Protein AF-A0A2Z6RAI1-F1 (afdb_monomer)

Solvent-accessible surface area (backbone atoms only — not comparable to full-atom values): 10626 Å² total; per-residue (Å²): 99,96,66,82,92,44,69,67,24,33,65,21,56,71,50,69,49,53,20,76,87,62,51,43,57,43,64,32,29,17,96,58,69,62,53,70,68,57,43,55,52,49,50,58,50,55,77,70,55,88,45,52,63,55,59,44,55,73,77,47,44,66,62,66,64,68,71,76,79,79,89,80,91,74,82,88,76,89,86,88,84,88,84,91,83,93,76,94,75,95,68,94,70,80,75,75,79,77,70,84,65,55,69,67,45,56,46,34,73,54,43,40,39,65,46,87,45,43,79,87,52,78,51,75,71,74,44,47,54,67,62,80,46,84,64,36,16,55,84,66,43,48,67,64,68,60,51,77,49,90,90,42,74,29,27,25,63,70,60,43,56,59,60,60,71,78,110

Secondary structure (DSSP, 8-state):
--S---HHHHHHH--EEE-TTT--EEEEE-SSPPPHHHHHHHHHHHHHS---TT--HHHHHHHHHGGG-S--------------------------------HHHHHHHH-EE-TT--TTSPP-HHHHTTTSS----TTT---SSEE--TTS--EEHHHHHHHHTT-

Organism: NCBI:txid94130

Structure (mmCIF, N/CA/C/O backbone):
data_AF-A0A2Z6RAI1-F1
#
_entry.id   AF-A0A2Z6RAI1-F1
#
loop_
_atom_site.group_PDB
_atom_site.id
_atom_site.type_symbol
_atom_site.label_atom_id
_atom_site.label_alt_id
_atom_site.label_comp_id
_atom_site.label_asym_id
_atom_site.label_entity_id
_atom_site.label_seq_id
_atom_site.pdbx_PDB_ins_code
_atom_site.Cartn_x
_atom_site.Cartn_y
_atom_site.Cartn_z
_atom_site.occupancy
_atom_site.B_iso_or_equiv
_atom_site.auth_seq_id
_atom_site.auth_comp_id
_atom_site.auth_asym_id
_atom_site.auth_atom_id
_atom_site.pdbx_PDB_model_num
ATOM 1 N N . MET A 1 1 ? -11.116 5.009 -2.813 1.00 78.94 1 MET A N 1
ATOM 2 C CA . MET A 1 1 ? -10.676 6.168 -2.033 1.00 78.94 1 MET A CA 1
ATOM 3 C C . MET A 1 1 ? -11.616 7.307 -2.283 1.00 78.94 1 MET A C 1
ATOM 5 O O . MET A 1 1 ? -12.081 7.441 -3.414 1.00 78.94 1 MET A O 1
ATOM 9 N N . ASP A 1 2 ? -11.824 8.101 -1.247 1.00 84.38 2 ASP A N 1
ATOM 10 C CA . ASP A 1 2 ? -12.742 9.238 -1.261 1.00 84.38 2 ASP A CA 1
ATOM 11 C C . ASP A 1 2 ? -11.978 10.568 -1.466 1.00 84.38 2 ASP A C 1
ATOM 13 O O . ASP A 1 2 ? -12.572 11.639 -1.524 1.00 84.38 2 ASP A O 1
ATOM 17 N N . PHE A 1 3 ? -10.652 10.492 -1.637 1.00 85.69 3 PHE A N 1
ATOM 18 C CA . PHE A 1 3 ? -9.743 11.612 -1.874 1.00 85.69 3 PHE A CA 1
ATOM 19 C C . PHE A 1 3 ? -8.650 11.259 -2.896 1.00 85.69 3 PHE A C 1
ATOM 21 O O . PHE A 1 3 ? -8.378 10.084 -3.174 1.00 85.69 3 PHE A O 1
ATOM 28 N N . SER A 1 4 ? -8.010 12.288 -3.459 1.00 85.69 4 SER A N 1
ATOM 29 C CA . SER A 1 4 ? -6.878 12.131 -4.378 1.00 85.69 4 SER A CA 1
ATOM 30 C C . SER A 1 4 ? -5.613 11.721 -3.620 1.00 85.69 4 SER A C 1
ATOM 32 O O . SER A 1 4 ? -5.293 12.341 -2.604 1.00 85.69 4 SER A O 1
ATOM 34 N N . PRO A 1 5 ? -4.861 10.718 -4.099 1.00 84.88 5 PRO A N 1
ATOM 35 C CA . PRO A 1 5 ? -3.648 10.286 -3.424 1.00 84.88 5 PRO A CA 1
ATOM 36 C C . PRO A 1 5 ? -2.569 11.373 -3.568 1.00 84.88 5 PRO A C 1
ATOM 38 O O . PRO A 1 5 ? -2.336 11.892 -4.661 1.00 84.88 5 PRO A O 1
ATOM 41 N N . THR A 1 6 ? -1.941 11.750 -2.452 1.00 85.62 6 THR A N 1
ATOM 42 C CA . THR A 1 6 ? -0.865 12.754 -2.405 1.00 85.62 6 THR A CA 1
ATOM 43 C C . THR A 1 6 ? 0.291 12.255 -1.552 1.00 85.62 6 THR A C 1
ATOM 45 O O . THR A 1 6 ? 0.105 11.415 -0.667 1.00 85.62 6 THR A O 1
ATOM 48 N N . ALA A 1 7 ? 1.503 12.770 -1.798 1.00 82.25 7 ALA A N 1
ATOM 49 C CA . ALA A 1 7 ? 2.707 12.355 -1.068 1.00 82.25 7 ALA A CA 1
ATOM 50 C C . ALA A 1 7 ? 2.559 12.554 0.446 1.00 82.25 7 ALA A C 1
ATOM 52 O O . ALA A 1 7 ? 2.987 11.713 1.235 1.00 82.25 7 ALA A O 1
ATOM 53 N N . GLN A 1 8 ? 1.887 13.634 0.851 1.00 86.88 8 GLN A N 1
ATOM 54 C CA . GLN A 1 8 ? 1.592 13.901 2.253 1.00 86.88 8 GLN A CA 1
ATOM 55 C C . GLN A 1 8 ? 0.649 12.851 2.855 1.00 86.88 8 GLN A C 1
ATOM 57 O O . GLN A 1 8 ? 0.877 12.407 3.975 1.00 86.88 8 GLN A O 1
ATOM 62 N N . TYR A 1 9 ? -0.368 12.405 2.117 1.00 90.44 9 TYR A N 1
ATOM 63 C CA . TYR A 1 9 ? -1.288 11.379 2.613 1.00 90.44 9 TYR A CA 1
ATOM 64 C C . TYR A 1 9 ? -0.628 10.003 2.743 1.00 90.44 9 TYR A C 1
ATOM 66 O O . TYR A 1 9 ? -0.969 9.263 3.661 1.00 90.44 9 TYR A O 1
ATOM 74 N N . GLY A 1 10 ? 0.361 9.684 1.901 1.00 87.38 10 GLY A N 1
ATOM 75 C CA . GLY A 1 10 ? 1.210 8.502 2.092 1.00 87.38 10 GLY A CA 1
ATOM 76 C C . GLY A 1 10 ? 2.106 8.616 3.336 1.00 87.38 10 GLY A C 1
ATOM 77 O O . GLY A 1 10 ? 2.184 7.685 4.136 1.00 87.38 10 GLY A O 1
ATOM 78 N N . LYS A 1 11 ? 2.721 9.793 3.572 1.00 87.19 11 LYS A N 1
ATOM 79 C CA . LYS A 1 11 ? 3.529 10.086 4.786 1.00 87.19 11 LYS A CA 1
ATOM 80 C C . LYS A 1 11 ? 2.754 9.961 6.090 1.00 87.19 11 LYS A C 1
ATOM 82 O O . LYS A 1 11 ? 3.362 9.779 7.146 1.00 87.19 11 LYS A O 1
ATOM 87 N N . ASN A 1 12 ? 1.444 10.148 6.035 1.00 91.50 12 ASN A N 1
ATOM 88 C CA . ASN A 1 12 ? 0.595 10.081 7.209 1.00 91.50 12 ASN A CA 1
ATOM 89 C C . ASN A 1 12 ? 0.434 8.645 7.728 1.00 91.50 12 ASN A C 1
ATOM 91 O O . ASN A 1 12 ? 0.271 8.487 8.932 1.00 91.50 12 ASN A O 1
ATOM 95 N N . VAL A 1 13 ? 0.526 7.636 6.850 1.00 90.00 13 VAL A N 1
ATOM 96 C CA . VAL A 1 13 ? 0.373 6.209 7.197 1.00 90.00 13 VAL A CA 1
ATOM 97 C C . VAL A 1 13 ? 1.706 5.465 7.229 1.00 90.00 13 VAL A C 1
ATOM 99 O O . VAL A 1 13 ? 1.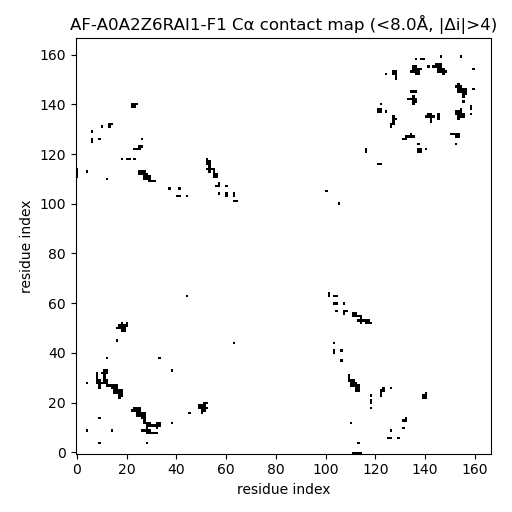895 4.601 8.072 1.00 90.00 13 VAL A O 1
ATOM 102 N N . ARG A 1 14 ? 2.660 5.831 6.359 1.00 87.62 14 ARG A N 1
ATOM 103 C CA . ARG A 1 14 ? 4.055 5.335 6.382 1.00 87.62 14 ARG A CA 1
ATOM 104 C C . ARG A 1 14 ? 4.224 3.832 6.169 1.00 87.62 14 ARG A C 1
ATOM 106 O O . ARG A 1 14 ? 5.282 3.296 6.477 1.00 87.62 14 ARG A O 1
ATOM 113 N N . THR A 1 15 ? 3.241 3.163 5.576 1.00 87.25 15 THR A N 1
ATOM 114 C CA . THR A 1 15 ? 3.372 1.752 5.203 1.00 87.25 15 THR A CA 1
ATOM 115 C C . THR A 1 15 ? 2.834 1.472 3.800 1.00 87.25 15 THR A C 1
ATOM 117 O O . THR A 1 15 ? 2.166 2.305 3.174 1.00 87.25 15 THR A O 1
ATOM 120 N N . ILE A 1 16 ? 3.184 0.292 3.300 1.00 87.94 16 ILE A N 1
ATOM 121 C CA . ILE A 1 16 ? 2.778 -0.263 2.015 1.00 87.94 16 ILE A CA 1
ATOM 122 C C . ILE A 1 16 ? 2.234 -1.674 2.237 1.00 87.94 16 ILE A C 1
ATOM 124 O O . ILE A 1 16 ? 2.634 -2.364 3.170 1.00 87.94 16 ILE A O 1
ATOM 128 N N . VAL A 1 17 ? 1.382 -2.132 1.331 1.00 88.31 17 VAL A N 1
ATOM 129 C CA . VAL A 1 17 ? 0.946 -3.530 1.259 1.00 88.31 17 VAL A CA 1
ATOM 130 C C . VAL A 1 17 ? 1.345 -4.113 -0.092 1.00 88.31 17 VAL A C 1
ATOM 132 O O . VAL A 1 17 ? 1.310 -3.410 -1.102 1.00 88.31 17 VAL A O 1
ATOM 135 N N . LYS A 1 18 ? 1.754 -5.382 -0.132 1.00 88.19 18 LYS A N 1
ATOM 136 C CA . LYS A 1 18 ? 2.116 -6.074 -1.376 1.00 88.19 18 LYS A CA 1
ATOM 137 C C . LYS A 1 18 ? 0.965 -6.955 -1.836 1.00 88.19 18 LYS A C 1
ATOM 139 O O . LYS A 1 18 ? 0.375 -7.670 -1.035 1.00 88.19 18 LYS A O 1
ATOM 144 N N . CYS A 1 19 ? 0.646 -6.893 -3.124 1.00 89.81 19 CYS A N 1
ATOM 145 C CA . CYS A 1 19 ? -0.313 -7.815 -3.715 1.00 89.81 19 CYS A CA 1
ATOM 146 C C . CYS A 1 19 ? 0.302 -9.211 -3.853 1.00 89.81 19 CYS A C 1
ATOM 148 O O . CYS A 1 19 ? 1.363 -9.335 -4.457 1.00 89.81 19 CYS A O 1
ATOM 150 N N . VAL A 1 20 ? -0.378 -10.251 -3.366 1.00 90.12 20 VAL A N 1
ATOM 151 C CA . VAL A 1 20 ? 0.119 -11.639 -3.445 1.00 90.12 20 VAL A CA 1
ATOM 152 C C . VAL A 1 20 ? 0.140 -12.203 -4.872 1.00 90.12 20 VAL A C 1
ATOM 154 O O . VAL A 1 20 ? 0.939 -13.079 -5.175 1.00 90.12 20 VAL A O 1
ATOM 157 N N . GLU A 1 21 ? -0.690 -11.677 -5.779 1.00 90.25 21 GLU A N 1
ATOM 158 C CA . GLU A 1 21 ? -0.762 -12.157 -7.168 1.00 90.25 21 GLU A CA 1
ATOM 159 C C . GLU A 1 21 ? 0.331 -11.566 -8.064 1.00 90.25 21 GLU A C 1
ATOM 161 O O . GLU A 1 21 ? 0.883 -12.255 -8.918 1.00 90.25 21 GLU A O 1
ATOM 166 N N . CYS A 1 22 ? 0.626 -10.271 -7.912 1.00 85.88 22 CYS A N 1
ATOM 167 C CA . CYS A 1 22 ? 1.542 -9.557 -8.808 1.00 85.88 22 CYS A CA 1
ATOM 168 C C . CYS A 1 22 ? 2.803 -9.025 -8.124 1.00 85.88 22 CYS A C 1
ATOM 170 O O . CYS A 1 22 ? 3.627 -8.399 -8.786 1.00 85.88 22 CYS A O 1
ATOM 172 N N . ASN A 1 23 ? 2.942 -9.229 -6.810 1.00 83.62 23 ASN A N 1
ATOM 173 C CA . ASN A 1 23 ? 4.035 -8.745 -5.960 1.00 83.62 23 ASN A CA 1
ATOM 174 C C . ASN A 1 23 ? 4.251 -7.222 -5.961 1.00 83.62 23 ASN A C 1
ATOM 176 O O . ASN A 1 23 ? 5.187 -6.722 -5.332 1.00 83.62 23 ASN A O 1
ATOM 180 N N . LYS A 1 24 ? 3.366 -6.456 -6.610 1.00 84.12 24 LYS A N 1
ATOM 181 C CA . LYS A 1 24 ? 3.458 -4.999 -6.649 1.00 84.12 24 LYS A CA 1
ATOM 182 C C . LYS A 1 24 ? 3.061 -4.408 -5.295 1.00 84.12 24 LYS A C 1
ATOM 184 O O . LYS A 1 24 ? 2.031 -4.794 -4.731 1.00 84.12 24 LYS A O 1
ATOM 189 N N . PRO A 1 25 ? 3.847 -3.459 -4.772 1.00 83.62 25 PRO A N 1
ATOM 190 C CA . PRO A 1 25 ? 3.487 -2.723 -3.576 1.00 83.62 25 PRO A CA 1
ATOM 191 C C . PRO A 1 25 ? 2.511 -1.588 -3.881 1.00 83.62 25 PRO A C 1
ATOM 193 O O . PRO A 1 25 ? 2.584 -0.925 -4.918 1.00 83.62 25 PRO A O 1
ATOM 196 N N . HIS A 1 26 ? 1.634 -1.333 -2.920 1.00 86.00 26 HIS A N 1
ATOM 197 C CA . HIS A 1 26 ? 0.649 -0.264 -2.935 1.00 86.00 26 HIS A CA 1
ATOM 198 C C . HIS A 1 26 ? 0.756 0.559 -1.660 1.00 86.00 26 HIS A C 1
ATOM 200 O O . HIS A 1 26 ? 0.850 0.007 -0.562 1.00 86.00 26 HIS A O 1
ATOM 206 N N . VAL A 1 27 ? 0.731 1.881 -1.808 1.00 87.25 27 VAL A N 1
ATOM 207 C CA . VAL A 1 27 ? 0.820 2.800 -0.677 1.00 87.25 27 VAL A CA 1
ATOM 208 C C . VAL A 1 27 ? -0.539 2.910 0.006 1.00 87.25 27 VAL A C 1
ATOM 210 O O . VAL A 1 27 ? -1.593 2.911 -0.639 1.00 87.25 27 VAL A O 1
ATOM 213 N N . LEU A 1 28 ? -0.502 3.010 1.330 1.00 90.31 28 LEU A N 1
ATOM 214 C CA . LEU A 1 28 ? -1.659 3.332 2.152 1.00 90.31 28 LEU A CA 1
ATOM 215 C C . LEU A 1 28 ? -1.726 4.835 2.420 1.00 90.31 28 LEU A C 1
ATOM 217 O O . LEU A 1 28 ? -0.705 5.478 2.661 1.00 90.31 28 LEU A O 1
ATOM 221 N N . TYR A 1 29 ? -2.936 5.394 2.393 1.00 91.44 29 TYR A N 1
ATOM 222 C CA . TYR A 1 29 ? -3.156 6.834 2.502 1.00 91.44 29 TYR A CA 1
ATOM 223 C C . TYR A 1 29 ? -4.132 7.196 3.616 1.00 91.44 29 TYR A C 1
ATOM 225 O O . TYR A 1 29 ? -5.143 6.522 3.796 1.00 91.44 29 TYR A O 1
ATOM 233 N N . ALA A 1 30 ? -3.879 8.324 4.281 1.00 92.62 30 ALA A N 1
ATOM 234 C CA . ALA A 1 30 ? -4.809 8.946 5.221 1.00 92.62 30 ALA A CA 1
ATOM 235 C C . ALA A 1 30 ? -4.704 10.479 5.174 1.00 92.62 30 ALA A C 1
ATOM 237 O O . ALA A 1 30 ? -3.623 11.035 4.964 1.00 92.62 30 ALA A O 1
ATOM 238 N N . HIS A 1 31 ? -5.819 11.179 5.407 1.00 91.38 31 HIS A N 1
ATOM 239 C CA . HIS A 1 31 ? -5.838 12.648 5.494 1.00 91.38 31 HIS A CA 1
ATOM 240 C C . HIS A 1 31 ? -5.025 13.183 6.673 1.00 91.38 31 HIS A C 1
ATOM 242 O O . HIS A 1 31 ? -4.338 14.199 6.548 1.00 91.38 31 HIS A O 1
ATOM 248 N N . HIS A 1 32 ? -5.086 12.475 7.797 1.00 92.69 32 HIS A N 1
ATOM 249 C CA . HIS A 1 32 ? -4.395 12.816 9.029 1.00 92.69 32 HIS A CA 1
ATOM 250 C C . HIS A 1 32 ? -3.352 11.756 9.347 1.00 92.69 32 HIS A C 1
ATOM 252 O O . HIS A 1 32 ? -3.491 10.597 8.959 1.00 92.69 32 HIS A O 1
ATOM 258 N N . LYS A 1 33 ? -2.288 12.184 10.024 1.00 93.88 33 LYS A N 1
ATOM 259 C CA . LYS A 1 33 ? -1.255 11.284 10.523 1.00 93.88 33 LYS A CA 1
ATOM 260 C C . LYS A 1 33 ? -1.874 10.356 11.569 1.00 93.88 33 LYS A C 1
ATOM 262 O O . LYS A 1 33 ? -2.471 10.859 12.517 1.00 93.88 33 LYS A O 1
ATOM 267 N N . ILE A 1 34 ? -1.689 9.053 11.390 1.00 94.19 34 ILE A N 1
ATOM 268 C CA . ILE A 1 34 ? -2.102 8.057 12.381 1.00 94.19 34 ILE A CA 1
ATOM 269 C C . ILE A 1 34 ? -1.104 8.014 13.546 1.00 94.19 34 ILE A C 1
ATOM 271 O O . ILE A 1 34 ? 0.072 8.375 13.390 1.00 94.19 34 ILE A O 1
ATOM 275 N N . SER A 1 35 ? -1.583 7.630 14.723 1.00 93.69 35 SER A N 1
ATOM 276 C CA . SER A 1 35 ? -0.764 7.439 15.918 1.00 93.69 35 SER A CA 1
ATOM 277 C C . SER A 1 35 ? 0.139 6.205 15.785 1.00 93.69 35 SER A C 1
ATOM 279 O O . SER A 1 35 ? -0.016 5.392 14.874 1.00 93.69 35 SER A O 1
ATOM 281 N N . GLU A 1 36 ? 1.103 6.059 16.696 1.00 91.81 36 GLU A N 1
ATOM 282 C CA . GLU A 1 36 ? 1.967 4.870 16.724 1.00 91.81 36 GLU A CA 1
ATOM 283 C C . GLU A 1 36 ? 1.172 3.603 17.082 1.00 91.81 36 GLU A C 1
ATOM 285 O O . GLU A 1 36 ? 1.401 2.540 16.519 1.00 91.81 36 GLU A O 1
ATOM 290 N N . GLU A 1 37 ? 0.187 3.721 17.973 1.00 91.94 37 GLU A N 1
ATOM 291 C CA . GLU A 1 37 ? -0.692 2.616 18.370 1.00 91.94 37 GLU A CA 1
ATOM 292 C C . GLU A 1 37 ? -1.564 2.149 17.196 1.00 91.94 37 GLU A C 1
ATOM 294 O O . GLU A 1 37 ? -1.650 0.953 16.914 1.00 91.94 37 GLU A O 1
ATOM 299 N N . GLU A 1 38 ? -2.148 3.098 16.458 1.00 93.56 38 GLU A N 1
ATOM 300 C CA . GLU A 1 38 ? -2.905 2.830 15.231 1.00 93.56 38 GLU A CA 1
ATOM 301 C C . GLU A 1 38 ? -2.021 2.189 14.156 1.00 93.56 38 GLU A C 1
ATOM 303 O O . GLU A 1 38 ? -2.459 1.279 13.453 1.00 93.56 38 GLU A O 1
ATOM 308 N N . PHE A 1 39 ? -0.768 2.636 14.040 1.00 91.69 39 PHE A N 1
ATOM 309 C CA . PHE A 1 39 ? 0.208 2.064 13.118 1.00 91.69 39 PHE A CA 1
ATOM 310 C C . PHE A 1 39 ? 0.574 0.618 13.483 1.00 91.69 39 PHE A C 1
ATOM 312 O O . PHE A 1 39 ? 0.566 -0.249 12.611 1.00 91.69 39 PHE A O 1
ATOM 319 N N . CYS A 1 40 ? 0.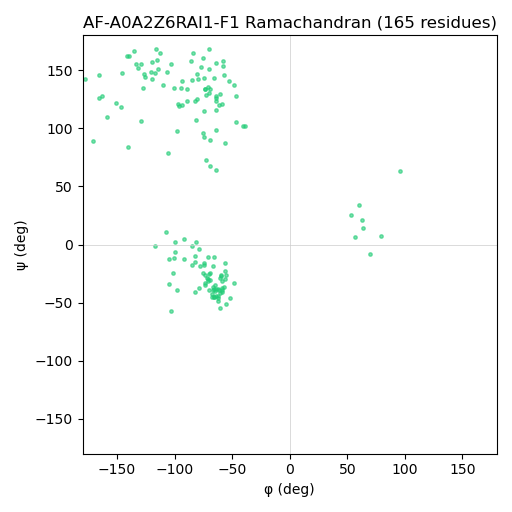832 0.323 14.759 1.00 90.56 40 CYS A N 1
ATOM 320 C CA . CYS A 1 40 ? 1.090 -1.041 15.228 1.00 90.56 40 CYS A CA 1
ATOM 321 C C . CYS A 1 40 ? -0.104 -1.973 14.970 1.00 90.56 40 CYS A C 1
ATOM 323 O O . CYS A 1 40 ? 0.074 -3.111 14.522 1.00 90.56 40 CYS A O 1
ATOM 325 N N . LEU A 1 41 ? -1.327 -1.484 15.201 1.00 91.94 41 LEU A N 1
ATOM 326 C CA . LEU A 1 41 ? -2.555 -2.222 14.906 1.00 91.94 41 LEU A CA 1
ATOM 327 C C . LEU A 1 41 ? -2.712 -2.482 13.401 1.00 91.94 41 LEU A C 1
ATOM 329 O O . LEU A 1 41 ? -3.018 -3.606 12.998 1.00 91.94 41 LEU A O 1
ATOM 333 N N . LEU A 1 42 ? -2.459 -1.463 12.571 1.00 92.06 42 LEU A N 1
ATOM 334 C CA . LEU A 1 42 ? -2.462 -1.582 11.114 1.00 92.06 42 LEU A CA 1
ATOM 335 C C . LEU A 1 42 ? -1.507 -2.679 10.655 1.00 92.06 42 LEU A C 1
ATOM 337 O O . LEU A 1 42 ? -1.889 -3.547 9.876 1.00 92.06 42 LEU A O 1
ATOM 341 N N . GLN A 1 43 ? -0.270 -2.625 11.142 1.00 90.12 43 GLN A N 1
ATOM 342 C CA . GLN A 1 43 ? 0.795 -3.528 10.737 1.00 90.12 43 GLN A CA 1
ATOM 343 C C . GLN A 1 43 ? 0.452 -4.974 11.103 1.00 90.12 43 GLN A C 1
ATOM 345 O O . GLN A 1 43 ? 0.507 -5.852 10.243 1.00 90.12 43 GLN A O 1
ATOM 350 N N . SER A 1 44 ? -0.025 -5.189 12.333 1.00 90.12 44 SER A N 1
ATOM 351 C CA . SER A 1 44 ? -0.479 -6.501 12.807 1.00 90.12 44 SER A CA 1
ATOM 352 C C . SER A 1 44 ? -1.611 -7.057 11.942 1.00 90.12 44 SER A C 1
ATOM 354 O O . SER A 1 44 ? -1.618 -8.239 11.611 1.00 90.12 44 SER A O 1
ATOM 356 N N . PHE A 1 45 ? -2.566 -6.215 11.529 1.00 90.56 45 PHE A N 1
ATOM 357 C CA . PHE A 1 45 ? -3.631 -6.647 10.627 1.00 90.56 45 PHE A CA 1
ATOM 358 C C . PHE A 1 45 ? -3.105 -6.986 9.228 1.00 90.56 45 PHE A C 1
ATOM 360 O O . PHE A 1 45 ? -3.497 -8.011 8.672 1.00 90.56 45 PHE A O 1
ATOM 367 N N . LEU A 1 46 ? -2.239 -6.146 8.651 1.00 90.31 46 LEU A N 1
ATOM 368 C CA . LEU A 1 46 ? -1.703 -6.341 7.301 1.00 90.31 46 LEU A CA 1
ATOM 369 C C . LEU A 1 46 ? -0.892 -7.632 7.181 1.00 90.31 46 LEU A C 1
ATOM 371 O O . LEU A 1 46 ? -1.015 -8.324 6.179 1.00 90.31 46 LEU A O 1
ATOM 375 N N . GLU A 1 47 ? -0.118 -7.979 8.207 1.00 89.38 47 GLU A N 1
ATOM 376 C CA . GLU A 1 47 ? 0.629 -9.245 8.280 1.00 89.38 47 GLU A CA 1
ATOM 377 C C . GLU A 1 47 ? -0.284 -10.469 8.384 1.00 89.38 47 GLU A C 1
ATOM 379 O O . GLU A 1 47 ? 0.118 -11.596 8.109 1.00 89.38 47 GLU A O 1
ATOM 384 N N . SER A 1 48 ? -1.532 -10.241 8.778 1.00 88.75 48 SER A N 1
ATOM 385 C CA . SER A 1 48 ? -2.506 -11.283 9.032 1.00 88.75 48 SER A CA 1
ATOM 386 C C . SER A 1 48 ? -3.355 -11.637 7.806 1.00 88.75 48 SER A C 1
ATOM 388 O O . SER A 1 48 ? -4.054 -12.650 7.821 1.00 88.75 48 SER A O 1
ATOM 390 N N . ILE A 1 49 ? -3.316 -10.822 6.752 1.00 88.50 49 ILE A N 1
ATOM 391 C CA . ILE A 1 49 ? -4.158 -10.984 5.566 1.00 88.50 49 ILE A CA 1
ATOM 392 C C . ILE A 1 49 ? -3.330 -11.185 4.299 1.00 88.50 49 ILE A C 1
ATOM 394 O O . ILE A 1 49 ? -2.203 -10.714 4.177 1.00 88.50 49 ILE A O 1
ATOM 398 N N . GLU A 1 50 ? -3.949 -11.801 3.297 1.00 90.50 50 GLU A N 1
ATOM 399 C CA . GLU A 1 50 ? -3.452 -11.765 1.926 1.00 90.50 50 GLU A CA 1
ATOM 400 C C . GLU A 1 50 ? -4.170 -10.650 1.164 1.00 90.50 50 GLU A C 1
ATOM 402 O O . GLU A 1 50 ? -5.395 -10.645 1.029 1.00 90.50 50 GLU A O 1
ATOM 407 N N . TYR A 1 51 ? -3.409 -9.674 0.673 1.00 89.94 51 TYR A N 1
ATOM 408 C CA . TYR A 1 51 ? -3.958 -8.569 -0.104 1.00 89.94 51 TYR A CA 1
ATOM 409 C C . TYR A 1 51 ? -3.877 -8.854 -1.607 1.00 89.94 51 TYR A C 1
ATOM 411 O O . TYR A 1 51 ? -2.828 -9.230 -2.134 1.00 89.94 51 TYR A O 1
ATOM 419 N N . THR A 1 52 ? -4.966 -8.579 -2.324 1.00 90.06 52 THR A N 1
ATOM 420 C CA . THR A 1 52 ? -5.025 -8.605 -3.790 1.00 90.06 52 THR A CA 1
ATOM 421 C C . THR A 1 52 ? -5.433 -7.241 -4.343 1.00 90.06 52 THR A C 1
ATOM 423 O O . THR A 1 52 ? -6.155 -6.470 -3.704 1.00 90.06 52 THR A O 1
ATOM 426 N N . CYS A 1 53 ? -4.935 -6.897 -5.536 1.00 88.31 53 CYS A N 1
ATOM 427 C CA . CYS A 1 53 ? -5.275 -5.628 -6.177 1.00 88.31 53 CYS A CA 1
ATOM 428 C C . CYS A 1 53 ? -6.793 -5.482 -6.380 1.00 88.31 53 CYS A C 1
ATOM 430 O O . CYS A 1 53 ? -7.530 -6.458 -6.489 1.00 88.31 53 CYS A O 1
ATOM 432 N N . SER A 1 54 ? -7.266 -4.243 -6.527 1.00 80.69 54 SER A N 1
ATOM 433 C CA . SER A 1 54 ? -8.693 -3.888 -6.671 1.00 80.69 54 SER A CA 1
ATOM 434 C C . SER A 1 54 ? -9.563 -4.085 -5.420 1.00 80.69 54 SER A C 1
ATOM 436 O O . SER A 1 54 ? -10.702 -3.613 -5.407 1.00 80.69 54 SER A O 1
ATOM 438 N N . VAL A 1 55 ? -9.047 -4.701 -4.351 1.00 83.12 55 VAL A N 1
ATOM 439 C CA . VAL A 1 55 ? -9.745 -4.812 -3.064 1.00 83.12 55 VAL A CA 1
ATOM 440 C C . VAL A 1 55 ? -9.499 -3.560 -2.218 1.00 83.12 55 VAL A C 1
ATOM 442 O O . VAL A 1 55 ? -8.413 -2.985 -2.206 1.00 83.12 55 VAL A O 1
ATOM 445 N N . THR A 1 56 ? -10.526 -3.104 -1.499 1.00 82.69 56 THR A N 1
ATOM 446 C CA . THR A 1 56 ? -10.394 -2.019 -0.511 1.00 82.69 56 THR A CA 1
ATOM 447 C C . THR A 1 56 ? -10.464 -2.571 0.902 1.00 82.69 56 THR A C 1
ATOM 449 O O . THR A 1 56 ? -11.234 -3.495 1.142 1.00 82.69 56 THR A O 1
ATOM 452 N N . PHE A 1 57 ? -9.774 -1.941 1.855 1.00 79.75 57 PHE A N 1
ATOM 453 C CA . PHE A 1 57 ? -9.806 -2.361 3.260 1.00 79.75 57 PHE A CA 1
ATOM 454 C C . PHE A 1 57 ? -11.195 -2.322 3.903 1.00 79.75 57 PHE A C 1
ATOM 456 O O . PHE A 1 57 ? -11.490 -3.184 4.719 1.00 79.75 57 PHE A O 1
ATOM 463 N N . LYS A 1 58 ? -12.097 -1.435 3.453 1.00 71.56 58 LYS A N 1
ATOM 464 C CA . LYS A 1 58 ? -13.520 -1.468 3.851 1.00 71.56 58 LYS A CA 1
ATOM 465 C C . LYS A 1 58 ? -14.193 -2.821 3.550 1.00 71.56 58 LYS A C 1
ATOM 467 O O . LYS A 1 58 ? -15.112 -3.211 4.254 1.00 71.56 58 LYS A O 1
ATOM 472 N N . GLY A 1 59 ? -13.743 -3.536 2.515 1.00 66.38 59 GLY A N 1
ATOM 473 C CA . GLY A 1 59 ? -14.210 -4.891 2.193 1.00 66.38 59 GLY A CA 1
ATOM 474 C C . GLY A 1 59 ? -13.533 -5.994 3.014 1.00 66.38 59 GLY A C 1
ATOM 475 O O . GLY A 1 59 ? -14.037 -7.110 3.052 1.00 66.38 59 GLY A O 1
ATOM 476 N N . LEU A 1 60 ? -12.418 -5.684 3.682 1.00 71.00 60 LEU A N 1
ATOM 477 C CA . LEU A 1 60 ? -11.641 -6.606 4.517 1.00 71.00 60 LEU A CA 1
ATOM 478 C C . LEU A 1 60 ? -11.922 -6.420 6.017 1.00 71.00 60 LEU A C 1
ATOM 480 O O . LEU A 1 60 ? -11.565 -7.288 6.804 1.00 71.00 60 LEU A O 1
ATOM 484 N N . SER A 1 61 ? -12.605 -5.341 6.419 1.00 66.62 61 SER A N 1
ATOM 485 C CA . SER A 1 61 ? -12.999 -5.059 7.810 1.00 66.62 61 SER A CA 1
ATOM 486 C C . SER A 1 61 ? -13.829 -6.171 8.465 1.00 66.62 61 SER A C 1
ATOM 488 O O . SER A 1 61 ? -13.866 -6.262 9.681 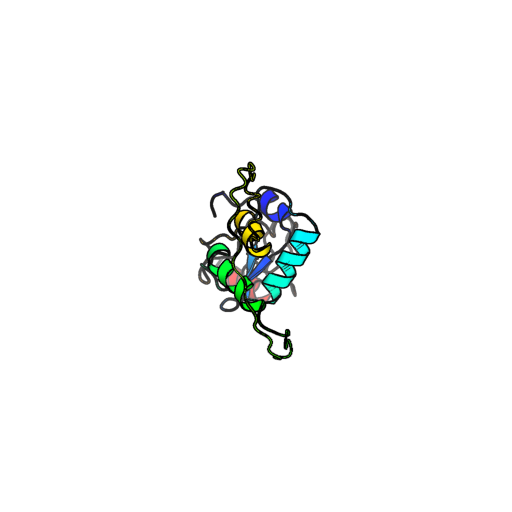1.00 66.62 61 SER A O 1
ATOM 490 N N . GLY A 1 62 ? -14.503 -7.028 7.690 1.00 64.12 62 GLY A N 1
ATOM 491 C CA . GLY A 1 62 ? -15.199 -8.193 8.246 1.00 64.12 62 GLY A CA 1
ATOM 492 C C . GLY A 1 62 ? -14.244 -9.277 8.761 1.00 64.12 62 GLY A C 1
ATOM 493 O O . GLY A 1 62 ? -14.609 -10.032 9.654 1.00 64.12 62 GLY A O 1
ATOM 494 N N . LEU A 1 63 ? -13.013 -9.338 8.235 1.00 63.72 63 LEU A N 1
ATOM 495 C CA . LEU A 1 63 ? -12.019 -10.369 8.556 1.00 63.72 63 LEU A CA 1
ATOM 496 C C . LEU A 1 63 ? -11.365 -10.180 9.929 1.00 63.72 63 LEU A C 1
ATOM 498 O O . LEU A 1 63 ? -10.904 -11.156 10.517 1.00 63.72 63 LEU A O 1
ATOM 502 N N . SER A 1 64 ? -11.341 -8.955 10.464 1.00 60.47 64 SER A N 1
ATOM 503 C CA . SER A 1 64 ? -10.819 -8.686 11.812 1.00 60.47 64 SER A CA 1
ATOM 504 C C . SER A 1 64 ? -11.732 -9.235 12.909 1.00 60.47 64 SER A C 1
ATOM 506 O O . SER A 1 64 ? -11.243 -9.678 13.946 1.00 60.47 64 SER A O 1
ATOM 508 N N . SER A 1 65 ? -13.044 -9.304 12.659 1.00 56.78 65 SER A N 1
ATOM 509 C CA . SER A 1 65 ? -14.018 -9.836 13.621 1.00 56.78 65 SER A CA 1
ATOM 510 C C . SER A 1 65 ? -13.965 -11.363 13.772 1.00 56.78 65 SER A C 1
ATOM 512 O O . SER A 1 65 ? -14.269 -11.866 14.850 1.00 56.78 65 SER A O 1
ATOM 514 N N . PHE A 1 66 ? -13.512 -12.108 12.754 1.00 49.69 66 PHE A N 1
ATOM 515 C CA . PHE A 1 66 ? -13.406 -13.578 12.819 1.00 49.69 66 PHE A CA 1
ATOM 516 C C . PHE A 1 66 ? -12.285 -14.087 13.740 1.00 49.69 66 PHE A C 1
ATOM 518 O O . PHE A 1 66 ? -12.226 -15.276 14.027 1.00 49.69 66 PHE A O 1
ATOM 525 N N . ARG A 1 67 ? -11.389 -13.215 14.223 1.00 54.16 67 ARG A N 1
ATOM 526 C CA . ARG A 1 67 ? -10.245 -13.613 15.065 1.00 54.16 67 ARG A CA 1
ATOM 527 C C . ARG A 1 67 ? -10.517 -13.577 16.570 1.00 54.16 67 ARG A C 1
ATOM 529 O O . ARG A 1 67 ? -9.592 -13.790 17.343 1.00 54.16 67 ARG A O 1
ATOM 536 N N . LYS A 1 68 ? -11.752 -13.296 17.002 1.00 50.53 68 LYS A N 1
ATOM 537 C CA . LYS A 1 68 ? -12.125 -13.317 18.429 1.00 50.53 68 LYS A CA 1
ATOM 538 C C . LYS A 1 68 ? -12.518 -14.703 18.965 1.00 50.53 68 LYS A C 1
ATOM 540 O O . LYS A 1 68 ? -12.782 -14.809 20.155 1.00 50.53 68 LYS A O 1
ATOM 545 N N . GLU A 1 69 ? -12.529 -15.753 18.143 1.00 49.06 69 GLU A N 1
ATOM 546 C CA . GLU A 1 69 ? -12.879 -17.118 18.567 1.00 49.06 69 GLU A CA 1
ATOM 547 C C . GLU A 1 69 ? -11.638 -18.022 18.670 1.00 49.06 69 GLU A C 1
ATOM 549 O O . GLU A 1 69 ? -11.353 -18.828 17.791 1.00 49.06 69 GLU A O 1
ATOM 554 N N . SER A 1 70 ? -10.890 -17.886 19.764 1.00 51.19 70 SER A N 1
ATOM 555 C CA . SER A 1 70 ? -10.195 -19.018 20.391 1.00 51.19 70 SER A CA 1
ATOM 556 C C . SER A 1 70 ? -9.790 -18.646 21.819 1.00 51.19 70 SER A C 1
ATOM 558 O O . SER A 1 70 ? -9.124 -17.633 22.023 1.00 51.19 70 SER A O 1
ATOM 560 N N . ASP A 1 71 ? -10.182 -19.511 22.757 1.00 47.25 71 ASP A N 1
ATOM 561 C CA . ASP A 1 71 ? -9.725 -19.631 24.151 1.00 47.25 71 ASP A CA 1
ATOM 562 C C . ASP A 1 71 ? -10.558 -18.934 25.238 1.00 47.25 71 ASP A C 1
ATOM 564 O O . ASP A 1 71 ? -10.061 -18.101 25.993 1.00 47.25 71 ASP A O 1
ATOM 568 N N . VAL A 1 72 ? -11.815 -19.370 25.396 1.00 43.84 72 VAL A N 1
ATOM 569 C CA . VAL A 1 72 ? -12.507 -19.345 26.697 1.00 43.84 72 VAL A CA 1
ATOM 570 C C . VAL A 1 72 ? -13.336 -20.630 26.859 1.00 43.84 72 VAL A C 1
ATOM 572 O O . VAL A 1 72 ? -14.533 -20.645 26.589 1.00 43.84 72 VAL A O 1
ATOM 575 N N . ASP A 1 73 ? -12.703 -21.714 27.314 1.00 43.28 73 ASP A N 1
ATOM 576 C CA . ASP A 1 73 ? -13.423 -22.821 27.960 1.00 43.28 73 ASP A CA 1
ATOM 577 C C . ASP A 1 73 ? -13.794 -22.362 29.382 1.00 43.28 73 ASP A C 1
ATOM 579 O O . ASP A 1 73 ? -12.978 -22.412 30.306 1.00 43.28 73 ASP A O 1
ATOM 583 N N . ILE A 1 74 ? -15.019 -21.859 29.563 1.00 49.69 74 ILE A N 1
ATOM 584 C CA . ILE A 1 74 ? -15.616 -21.690 30.893 1.00 49.69 74 ILE A CA 1
ATOM 585 C C . ILE A 1 74 ? -16.441 -22.936 31.188 1.00 49.69 74 ILE A C 1
ATOM 587 O O . ILE A 1 74 ? -17.376 -23.264 30.462 1.00 49.69 74 ILE A O 1
ATOM 591 N N . ASN A 1 75 ? -16.051 -23.6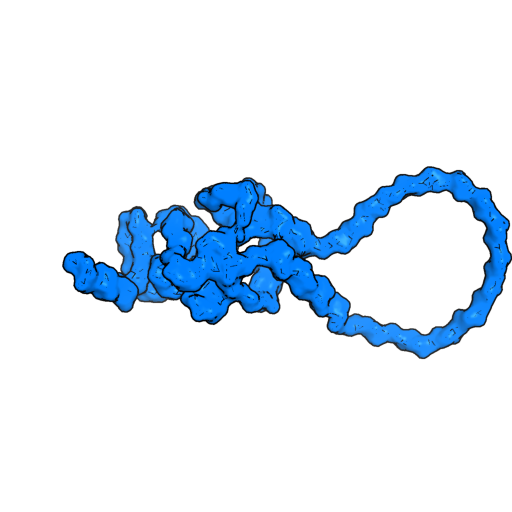06 32.272 1.00 46.03 75 ASN A N 1
ATOM 592 C CA . ASN A 1 75 ? -16.733 -24.748 32.859 1.00 46.03 75 ASN A CA 1
ATOM 593 C C . ASN A 1 75 ? -18.240 -24.501 32.992 1.00 46.03 75 ASN A C 1
ATOM 595 O O . ASN A 1 75 ? -18.673 -23.515 33.591 1.00 46.03 75 ASN A O 1
ATOM 599 N N . ASP A 1 76 ? -18.995 -25.454 32.465 1.00 48.50 76 ASP A N 1
ATOM 600 C CA . ASP A 1 76 ? -20.419 -25.645 32.678 1.00 48.50 76 ASP A CA 1
ATOM 601 C C . ASP A 1 76 ? -20.618 -26.228 34.087 1.00 48.50 76 ASP A C 1
ATOM 603 O O . ASP A 1 76 ? -20.139 -27.329 34.368 1.00 48.50 76 ASP A O 1
ATOM 607 N N . ASP A 1 77 ? -21.261 -25.490 34.994 1.00 56.66 77 ASP A N 1
ATOM 608 C CA . ASP A 1 77 ? -22.027 -26.131 36.064 1.00 56.66 77 ASP A CA 1
ATOM 609 C C . ASP A 1 77 ? -23.198 -25.246 36.514 1.00 56.66 77 ASP A C 1
ATOM 611 O O . ASP A 1 77 ? -23.055 -24.090 36.926 1.00 56.66 77 ASP A O 1
ATOM 615 N N . ASP A 1 78 ? -24.370 -25.851 36.392 1.00 49.28 78 ASP A N 1
ATOM 616 C CA . ASP A 1 78 ? -25.710 -25.370 36.671 1.00 49.28 78 ASP A CA 1
ATOM 617 C C . ASP A 1 78 ? -25.894 -24.790 38.084 1.00 49.28 78 ASP A C 1
ATOM 619 O O . ASP A 1 78 ? -25.554 -25.421 39.089 1.00 49.28 78 ASP A O 1
ATOM 623 N N . LYS A 1 79 ? -26.659 -23.689 38.186 1.00 43.34 79 LYS A N 1
ATOM 624 C CA . LYS A 1 79 ? -27.858 -23.685 39.049 1.00 43.34 79 LYS A CA 1
ATOM 625 C C . LYS A 1 79 ? -28.808 -22.515 38.801 1.00 43.34 79 LYS A C 1
ATOM 627 O O . LYS A 1 79 ? -28.467 -21.341 38.881 1.00 43.34 79 LYS A O 1
ATOM 632 N N . LYS A 1 80 ? -30.052 -22.916 38.568 1.00 47.41 80 LYS A N 1
ATOM 633 C CA . LYS A 1 80 ? -31.278 -22.146 38.369 1.00 47.41 80 LYS A CA 1
ATOM 634 C C . LYS A 1 80 ? -31.954 -21.889 39.722 1.00 47.41 80 LYS A C 1
ATOM 636 O O . LYS A 1 80 ? -32.144 -22.856 40.450 1.00 47.41 80 LYS A O 1
ATOM 641 N N . GLU A 1 81 ? -32.407 -20.666 40.011 1.00 36.72 81 GLU A N 1
ATOM 642 C CA . GLU A 1 81 ? -33.672 -20.437 40.734 1.00 36.72 81 GLU A CA 1
ATOM 643 C C . GLU A 1 81 ? -34.163 -18.981 40.650 1.00 36.72 81 GLU A C 1
ATOM 645 O O . GLU A 1 81 ? -33.386 -18.036 40.550 1.00 36.72 81 GLU A O 1
ATOM 650 N N . ASN A 1 82 ? -35.489 -18.857 40.615 1.00 41.09 82 ASN A N 1
ATOM 651 C CA . ASN A 1 82 ? -36.291 -17.696 40.226 1.00 41.09 82 ASN A CA 1
ATOM 652 C C . ASN A 1 82 ? -36.486 -16.689 41.378 1.00 41.09 82 ASN A C 1
ATOM 654 O O . ASN A 1 82 ? -36.357 -17.075 42.536 1.00 41.09 82 ASN A O 1
ATOM 658 N N . ASN A 1 83 ? -36.919 -15.455 41.073 1.00 43.62 83 ASN A N 1
ATOM 659 C CA . ASN A 1 83 ? -38.192 -14.901 41.580 1.00 43.62 83 ASN A CA 1
ATOM 660 C C . ASN A 1 83 ? -38.503 -13.489 41.048 1.00 43.62 83 ASN A C 1
ATOM 662 O O . ASN A 1 83 ? -37.621 -12.644 40.915 1.00 43.62 83 ASN A O 1
ATOM 666 N N . ASP A 1 84 ? -39.798 -13.288 40.789 1.00 42.66 84 ASP A N 1
ATOM 667 C CA . ASP A 1 84 ? -40.491 -12.056 40.408 1.00 42.66 84 ASP A CA 1
ATOM 668 C C . ASP A 1 84 ? -40.319 -10.905 41.415 1.00 42.66 84 ASP A C 1
ATOM 670 O O . ASP A 1 84 ? -40.326 -11.111 42.631 1.00 42.66 84 ASP A O 1
ATOM 674 N N . GLY A 1 85 ? -40.268 -9.675 40.898 1.00 37.97 85 GLY A N 1
ATOM 675 C CA . GLY A 1 85 ? -40.277 -8.442 41.684 1.00 37.97 85 GLY A CA 1
ATOM 676 C C . GLY A 1 85 ? -40.430 -7.205 40.799 1.00 37.97 85 GLY A C 1
ATOM 677 O O . GLY A 1 85 ? -39.445 -6.640 40.338 1.00 37.97 85 GLY A O 1
ATOM 678 N N . ASP A 1 86 ? -41.681 -6.822 40.560 1.00 41.41 86 ASP A N 1
ATOM 679 C CA . ASP A 1 86 ? -42.139 -5.612 39.871 1.00 41.41 86 ASP A CA 1
ATOM 680 C C . ASP A 1 86 ? -41.741 -4.338 40.647 1.00 41.41 86 ASP A C 1
ATOM 682 O O . ASP A 1 86 ? -42.077 -4.211 41.827 1.00 41.41 86 ASP A O 1
ATOM 686 N N . THR A 1 87 ? -41.011 -3.401 40.029 1.00 42.31 87 THR A N 1
ATOM 687 C CA . THR A 1 87 ? -40.865 -2.012 40.514 1.00 42.31 87 THR A CA 1
ATOM 688 C C . THR A 1 87 ? -40.429 -1.087 39.371 1.00 42.31 87 THR A C 1
ATOM 690 O O . THR A 1 87 ? -39.282 -1.121 38.923 1.00 42.31 87 THR A O 1
ATOM 693 N N . ASP A 1 88 ? -41.344 -0.215 38.947 1.00 46.69 88 ASP A N 1
ATOM 694 C CA . ASP A 1 88 ? -41.094 0.936 38.078 1.00 46.69 88 ASP A CA 1
ATOM 695 C C . ASP A 1 88 ? -40.119 1.938 38.726 1.00 46.69 88 ASP A C 1
ATOM 697 O O . ASP A 1 88 ? -40.422 2.542 39.758 1.00 46.69 88 ASP A O 1
ATOM 701 N N . ILE A 1 89 ? -38.978 2.190 38.075 1.00 47.56 89 ILE A N 1
ATOM 702 C CA . ILE A 1 89 ? -38.139 3.370 38.323 1.00 47.56 89 ILE A CA 1
ATOM 703 C C . ILE A 1 89 ? -37.835 4.042 36.982 1.00 47.56 89 ILE A C 1
ATOM 705 O O . ILE A 1 89 ? -37.019 3.572 36.192 1.00 47.56 89 ILE A O 1
ATOM 709 N N . ASN A 1 90 ? -38.487 5.185 36.756 1.00 50.66 90 ASN A N 1
ATOM 710 C CA . ASN A 1 90 ? -38.041 6.192 35.799 1.00 50.66 90 ASN A CA 1
ATOM 711 C C . ASN A 1 90 ? -36.696 6.757 36.269 1.00 50.66 90 ASN A C 1
ATOM 713 O O . ASN A 1 90 ? -36.622 7.413 37.308 1.00 50.66 90 ASN A O 1
ATOM 717 N N . GLY A 1 91 ? -35.654 6.531 35.480 1.00 35.66 91 GLY A N 1
ATOM 718 C CA . GLY A 1 91 ? -34.365 7.191 35.608 1.00 35.66 91 GLY A CA 1
ATOM 719 C C . GLY A 1 91 ? -33.781 7.359 34.217 1.00 35.66 91 GLY A C 1
ATOM 720 O O . GLY A 1 91 ? -33.589 6.371 33.509 1.00 35.66 91 GLY A O 1
ATOM 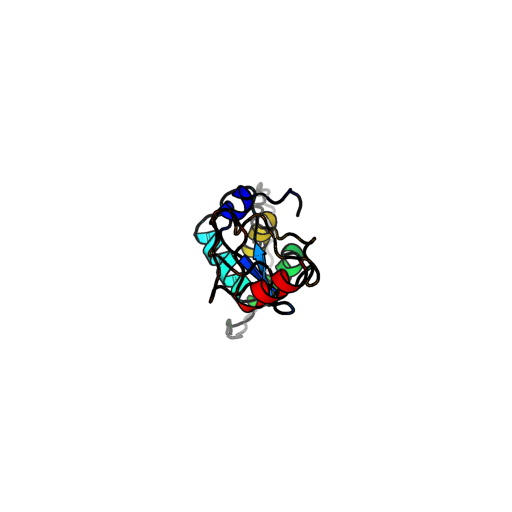721 N N . ASP A 1 92 ? -33.574 8.612 33.821 1.00 50.72 92 ASP A N 1
ATOM 722 C CA . ASP A 1 92 ? -32.900 9.014 32.592 1.00 50.72 92 ASP A CA 1
ATOM 723 C C . ASP A 1 92 ? -31.603 8.222 32.412 1.00 50.72 92 ASP A C 1
ATOM 725 O O . ASP A 1 92 ? -30.604 8.472 33.081 1.00 50.72 92 ASP A O 1
ATOM 729 N N . ASN A 1 93 ? -31.621 7.260 31.493 1.00 48.78 93 ASN A N 1
ATOM 730 C CA . ASN A 1 93 ? -30.407 6.637 31.002 1.00 48.78 93 ASN A CA 1
ATOM 731 C C . ASN A 1 93 ? -30.057 7.312 29.685 1.00 48.78 93 ASN A C 1
ATOM 733 O O . ASN A 1 93 ? -30.585 6.974 28.619 1.00 48.78 93 ASN A O 1
ATOM 737 N N . GLU A 1 94 ? -29.139 8.271 29.789 1.00 52.84 94 GLU A N 1
ATOM 738 C CA . GLU A 1 94 ? -28.147 8.532 28.759 1.00 52.84 94 GLU A CA 1
ATOM 739 C C . GLU A 1 94 ? -27.669 7.174 28.239 1.00 52.84 94 GLU A C 1
ATOM 741 O O . GLU A 1 94 ? -26.917 6.457 28.898 1.00 52.84 94 GLU A O 1
ATOM 746 N N . LYS A 1 95 ? -28.171 6.758 27.072 1.00 48.78 95 LYS A N 1
ATOM 747 C CA . LYS A 1 95 ? -27.586 5.622 26.373 1.00 48.78 95 LYS A CA 1
ATOM 748 C C . LYS A 1 95 ? -26.228 6.085 25.881 1.00 48.78 95 LYS A C 1
ATOM 750 O O . LYS A 1 95 ? -26.102 6.625 24.783 1.00 48.78 95 LYS A O 1
ATOM 755 N N . GLU A 1 96 ? -25.229 5.876 26.733 1.00 47.78 96 GLU A N 1
ATOM 756 C CA . GLU A 1 96 ? -23.870 5.569 26.331 1.00 47.78 96 GLU A CA 1
ATOM 757 C C . GLU A 1 96 ? -23.951 4.637 25.123 1.00 47.78 96 GLU A C 1
ATOM 759 O O . GLU A 1 96 ? -24.215 3.437 25.232 1.00 47.78 96 GLU A O 1
ATOM 764 N N . ASN A 1 97 ? -23.743 5.200 23.937 1.00 42.41 97 ASN A N 1
ATOM 765 C CA . ASN A 1 97 ? -23.396 4.413 22.773 1.00 42.41 97 ASN A CA 1
ATOM 766 C C . ASN A 1 97 ? -21.951 3.957 22.978 1.00 42.41 97 ASN A C 1
ATOM 768 O O . ASN A 1 97 ? -21.037 4.449 22.317 1.00 42.41 97 ASN A O 1
ATOM 772 N N . ASN A 1 98 ? -21.747 3.003 23.888 1.00 53.00 98 ASN A N 1
ATOM 773 C CA . ASN A 1 98 ? -20.576 2.140 23.891 1.00 53.00 98 ASN A CA 1
ATOM 774 C C . ASN A 1 98 ? -20.699 1.225 22.668 1.00 53.00 98 ASN A C 1
ATOM 776 O O . ASN A 1 98 ? -20.934 0.022 22.766 1.00 53.00 98 ASN A O 1
ATOM 780 N N . ASN A 1 99 ? -20.596 1.824 21.481 1.00 51.59 99 ASN A N 1
ATOM 781 C CA . ASN A 1 99 ? -20.329 1.090 20.265 1.00 51.59 99 ASN A CA 1
ATOM 782 C C . ASN A 1 99 ? -18.941 0.497 20.473 1.00 51.59 99 ASN A C 1
ATOM 784 O O . ASN A 1 99 ? -17.942 1.189 20.299 1.00 51.59 99 ASN A O 1
ATOM 788 N N . GLY A 1 100 ? -18.888 -0.772 20.876 1.00 57.28 100 GLY A N 1
ATOM 789 C CA . GLY A 1 100 ? -17.697 -1.605 20.777 1.00 57.28 100 GLY A CA 1
ATOM 790 C C . GLY A 1 100 ? -17.349 -1.802 19.306 1.00 57.28 100 GLY A C 1
ATOM 791 O O . GLY A 1 100 ? -17.477 -2.904 18.777 1.00 57.28 100 GLY A O 1
ATOM 792 N N . SER A 1 101 ? -17.011 -0.716 18.612 1.00 72.31 101 SER A N 1
ATOM 793 C CA . SER A 1 101 ? -16.573 -0.774 17.238 1.00 72.31 101 SER A CA 1
ATOM 794 C C . SER A 1 101 ? -15.189 -1.397 17.210 1.00 72.31 101 SER A C 1
ATOM 796 O O . SER A 1 101 ? -14.329 -1.135 18.051 1.00 72.31 101 SER A O 1
ATOM 798 N N . AS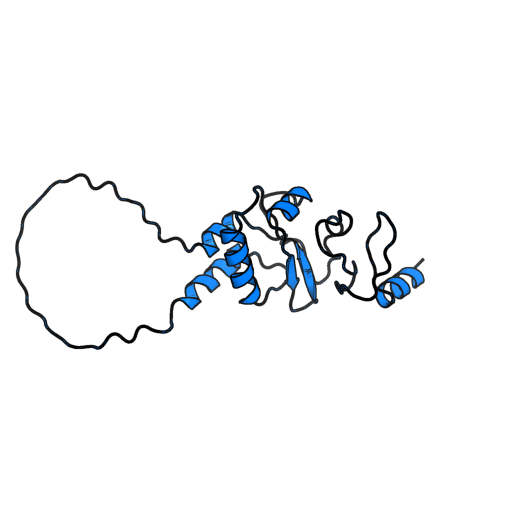P A 1 102 ? -15.005 -2.308 16.263 1.00 84.81 102 ASP A N 1
ATOM 799 C CA . ASP A 1 102 ? -13.721 -2.943 16.035 1.00 84.81 102 ASP A CA 1
ATOM 800 C C . ASP A 1 102 ? -12.680 -1.849 15.716 1.00 84.81 102 ASP A C 1
ATOM 802 O O . ASP A 1 102 ? -12.870 -1.105 14.745 1.00 84.81 102 ASP A O 1
ATOM 806 N N . PRO A 1 103 ? -11.593 -1.720 16.500 1.00 86.88 103 PRO A N 1
ATOM 807 C CA . PRO A 1 103 ? -10.595 -0.675 16.292 1.00 86.88 103 PRO A CA 1
ATOM 808 C C . PRO A 1 103 ? -9.943 -0.762 14.904 1.00 86.88 103 PRO A C 1
ATOM 810 O O . PRO A 1 103 ? -9.576 0.260 14.327 1.00 86.88 103 PRO A O 1
ATOM 813 N N . VAL A 1 104 ? -9.881 -1.957 14.305 1.00 86.94 104 VAL A N 1
ATOM 814 C CA . VAL A 1 104 ? -9.428 -2.139 12.920 1.00 86.94 104 VAL A CA 1
ATOM 815 C C . VAL A 1 104 ? -10.449 -1.576 11.926 1.00 86.94 104 VAL A C 1
ATOM 817 O O . VAL A 1 104 ? -10.085 -0.946 10.929 1.00 86.94 104 VAL A O 1
ATOM 820 N N . ALA A 1 105 ? -11.744 -1.753 12.191 1.00 86.31 105 ALA A N 1
ATOM 821 C CA . ALA A 1 105 ? -12.792 -1.188 11.348 1.00 86.31 105 ALA A CA 1
ATOM 822 C C . ALA A 1 105 ? -12.799 0.348 11.402 1.00 86.31 105 ALA A C 1
ATOM 824 O O . ALA A 1 105 ? -12.978 0.982 10.361 1.00 86.31 105 ALA A O 1
ATOM 825 N N . GLU A 1 106 ? -12.558 0.950 12.571 1.00 88.88 106 GLU A N 1
ATOM 826 C CA . GLU A 1 106 ? -12.370 2.403 12.702 1.00 88.88 106 GLU A CA 1
ATOM 827 C C . GLU A 1 106 ? -11.153 2.889 11.913 1.00 88.88 106 GLU A C 1
ATOM 829 O O . GLU A 1 106 ? -11.248 3.848 11.140 1.00 88.88 106 GLU A O 1
ATOM 834 N N . LEU A 1 107 ? -10.038 2.164 12.009 1.00 89.44 107 LEU A N 1
ATOM 835 C CA . LEU A 1 107 ? -8.823 2.471 11.266 1.00 89.44 107 LEU A CA 1
ATOM 836 C C . LEU A 1 107 ? -9.057 2.474 9.744 1.00 89.44 107 LEU A C 1
ATOM 838 O O . LEU A 1 107 ? -8.548 3.341 9.037 1.00 89.44 107 LEU A O 1
ATOM 842 N N . PHE A 1 108 ? -9.890 1.576 9.212 1.00 88.50 108 PHE A N 1
ATOM 843 C CA . PHE A 1 108 ? -10.212 1.532 7.775 1.00 88.50 108 PHE A CA 1
ATOM 844 C C . PHE A 1 108 ? -11.230 2.565 7.297 1.00 88.50 108 PHE A C 1
ATOM 846 O O . PHE A 1 108 ? -11.458 2.702 6.088 1.00 88.50 108 PHE A O 1
ATOM 853 N N . LYS A 1 109 ? -11.807 3.356 8.205 1.00 87.19 109 LYS A N 1
ATOM 854 C CA . LYS A 1 109 ? -12.516 4.580 7.814 1.00 87.19 109 LYS A CA 1
ATOM 855 C C . LYS A 1 109 ? -11.526 5.667 7.396 1.00 87.19 109 LYS A C 1
ATOM 857 O O . LYS A 1 109 ? -11.816 6.417 6.459 1.00 87.19 109 LYS A O 1
ATOM 862 N N . ILE A 1 110 ? -10.358 5.717 8.042 1.00 90.12 110 ILE A N 1
ATOM 863 C CA . ILE A 1 110 ? -9.337 6.750 7.824 1.00 90.12 110 ILE A CA 1
ATOM 864 C C . ILE A 1 110 ? -8.219 6.312 6.867 1.00 90.12 110 ILE A C 1
ATOM 866 O O . ILE A 1 110 ? -7.801 7.111 6.027 1.00 90.12 110 ILE A O 1
ATOM 870 N N . VAL A 1 111 ? -7.773 5.054 6.940 1.00 90.88 111 VAL A N 1
ATOM 871 C CA . VAL A 1 111 ? -6.739 4.477 6.071 1.00 90.88 111 VAL A CA 1
ATOM 872 C C . VAL A 1 111 ? -7.384 3.887 4.823 1.00 90.88 111 VAL A C 1
ATOM 874 O O . VAL A 1 111 ? -8.259 3.025 4.894 1.00 90.88 111 VAL A O 1
ATOM 877 N N . GLN A 1 11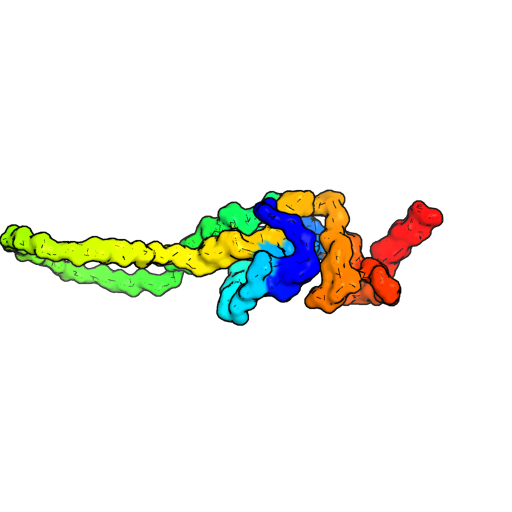2 ? -6.943 4.338 3.650 1.00 90.75 112 GLN A N 1
ATOM 878 C CA . GLN A 1 112 ? -7.500 3.922 2.368 1.00 90.75 112 GLN A CA 1
ATOM 879 C C . GLN A 1 112 ? -6.409 3.525 1.369 1.00 90.75 112 GLN A C 1
ATOM 881 O O . GLN A 1 112 ? -5.292 4.039 1.393 1.00 90.75 112 GLN A O 1
ATOM 886 N N . ILE A 1 113 ? -6.771 2.629 0.450 1.00 88.75 113 ILE A N 1
ATOM 887 C CA . ILE A 1 113 ? -5.929 2.177 -0.661 1.00 88.75 113 ILE A CA 1
ATOM 888 C C . ILE A 1 113 ? -6.546 2.551 -2.001 1.00 88.75 113 ILE A C 1
ATOM 890 O O . ILE A 1 113 ? -7.776 2.577 -2.170 1.00 88.75 113 ILE A O 1
ATOM 894 N N . ASN A 1 114 ? -5.694 2.830 -2.982 1.00 85.00 114 ASN A N 1
ATOM 895 C CA . ASN A 1 114 ? -6.134 3.217 -4.306 1.00 85.00 114 ASN A CA 1
ATOM 896 C C . ASN A 1 114 ? -6.683 2.032 -5.108 1.00 85.00 114 ASN A C 1
ATOM 898 O O . ASN A 1 114 ? -5.961 1.375 -5.852 1.00 85.00 114 ASN A O 1
ATOM 902 N N . LYS A 1 115 ? -8.004 1.829 -5.033 1.00 81.50 115 LYS A N 1
ATOM 903 C CA . LYS A 1 115 ? -8.724 0.778 -5.776 1.00 81.50 115 LYS A CA 1
ATOM 904 C C . LYS A 1 115 ? -8.550 0.810 -7.298 1.00 81.50 115 LYS A C 1
ATOM 906 O O . LYS A 1 115 ? -8.942 -0.138 -7.962 1.00 81.50 115 LYS A O 1
ATOM 911 N N . LYS A 1 116 ? -8.053 1.917 -7.867 1.00 81.94 116 LYS A N 1
ATOM 912 C CA . LYS A 1 116 ? -7.816 2.021 -9.313 1.00 81.94 116 LYS A CA 1
ATOM 913 C C . LYS A 1 116 ? -6.588 1.227 -9.751 1.00 81.94 116 LYS A C 1
ATOM 915 O O . LYS A 1 116 ? -6.456 1.001 -10.946 1.00 81.94 116 LYS A O 1
ATOM 920 N N . HIS A 1 117 ? -5.710 0.822 -8.832 1.00 78.19 117 HIS A N 1
ATOM 921 C CA . HIS A 1 117 ? -4.575 -0.020 -9.180 1.00 78.19 117 HIS A CA 1
ATOM 922 C C . HIS A 1 117 ? -4.961 -1.488 -9.252 1.00 78.19 117 HIS A C 1
ATOM 924 O O . HIS A 1 117 ? -5.458 -2.084 -8.297 1.00 78.19 117 HIS A O 1
ATOM 930 N N . THR A 1 118 ? -4.684 -2.049 -10.420 1.00 80.75 118 THR A N 1
ATOM 931 C CA . THR A 1 118 ? -4.867 -3.450 -10.770 1.00 80.75 118 THR A CA 1
ATOM 932 C C . THR A 1 118 ? -3.497 -4.090 -10.985 1.00 80.75 118 THR A C 1
ATOM 934 O O . THR A 1 118 ? -2.508 -3.392 -11.227 1.00 80.75 118 THR A O 1
ATOM 937 N N . CYS A 1 119 ? -3.444 -5.423 -10.997 1.00 82.12 119 CYS A N 1
ATOM 938 C CA . CYS A 1 119 ? -2.221 -6.175 -11.298 1.00 82.12 119 CYS A CA 1
ATOM 939 C C . CYS A 1 119 ? -1.605 -5.793 -12.660 1.00 82.12 119 CYS A C 1
ATOM 941 O O . CYS A 1 119 ? -0.391 -5.888 -12.849 1.00 82.12 119 CYS A O 1
ATOM 943 N N . THR A 1 120 ? -2.422 -5.315 -13.604 1.00 77.12 120 THR A N 1
ATOM 944 C CA . THR A 1 120 ? -2.006 -4.940 -14.963 1.00 77.12 120 THR A CA 1
ATOM 945 C C . THR A 1 120 ? -1.461 -3.516 -15.086 1.00 77.12 120 THR A C 1
ATOM 947 O O . THR A 1 120 ? -0.781 -3.215 -16.064 1.00 77.12 120 THR A O 1
ATOM 950 N N . LEU A 1 121 ? -1.715 -2.635 -14.114 1.00 71.62 121 LEU A N 1
ATOM 951 C CA . LEU A 1 121 ? -1.249 -1.247 -14.152 1.00 71.62 121 LEU A CA 1
ATOM 952 C C . LEU A 1 121 ? 0.177 -1.106 -13.603 1.00 71.62 121 LEU A C 1
ATOM 954 O O . LEU A 1 121 ? 0.672 -1.954 -12.855 1.00 71.62 121 LEU A O 1
ATOM 958 N N . ALA A 1 122 ? 0.862 -0.031 -13.998 1.00 65.56 122 ALA A N 1
ATOM 959 C CA . ALA A 1 122 ? 2.168 0.320 -13.443 1.00 65.56 122 ALA A CA 1
ATOM 960 C C . ALA A 1 122 ? 2.064 0.656 -11.943 1.00 65.56 122 ALA A C 1
ATOM 962 O O . ALA A 1 122 ? 0.999 1.052 -11.465 1.00 65.56 122 ALA A O 1
ATOM 963 N N . ILE A 1 123 ? 3.181 0.516 -11.220 1.00 67.81 123 ILE A N 1
ATOM 964 C CA . ILE A 1 123 ? 3.287 0.890 -9.802 1.00 67.81 123 ILE A CA 1
ATOM 965 C C . ILE A 1 123 ? 2.940 2.378 -9.630 1.00 67.81 123 ILE A C 1
ATOM 967 O O . ILE A 1 123 ? 3.087 3.183 -10.555 1.00 67.81 123 ILE A O 1
ATOM 971 N N . GLU A 1 124 ? 2.469 2.747 -8.437 1.00 68.31 124 GLU A N 1
ATOM 972 C CA . GLU A 1 124 ? 2.233 4.132 -8.025 1.00 68.31 124 GLU A CA 1
ATOM 973 C C . GLU A 1 124 ? 3.505 4.989 -8.150 1.00 68.31 124 GLU A C 1
ATOM 975 O O . GLU A 1 124 ? 4.263 5.168 -7.199 1.00 68.31 124 GLU A O 1
ATOM 980 N N . LYS A 1 125 ? 3.715 5.556 -9.345 1.00 63.41 125 LYS A N 1
ATOM 981 C CA . LYS A 1 125 ? 4.862 6.400 -9.717 1.00 63.41 125 LYS A CA 1
ATOM 982 C C . LYS A 1 125 ? 5.213 7.542 -8.728 1.00 63.41 125 LYS A C 1
ATOM 984 O O . LYS A 1 125 ? 6.396 7.844 -8.619 1.00 63.41 125 LYS A O 1
ATOM 989 N N . PRO A 1 126 ? 4.291 8.205 -7.993 1.00 54.62 126 PRO A N 1
ATOM 990 C CA . PRO A 1 126 ? 4.659 9.436 -7.270 1.00 54.62 126 PRO A CA 1
ATOM 991 C C . PRO A 1 126 ? 5.441 9.281 -5.946 1.00 54.62 126 PRO A C 1
ATOM 993 O O . PRO A 1 126 ? 6.020 10.260 -5.475 1.00 54.62 126 PRO A O 1
ATOM 996 N N . TYR A 1 127 ? 5.458 8.112 -5.295 1.00 63.09 127 TYR A N 1
ATOM 997 C CA . TYR A 1 127 ? 5.838 8.039 -3.862 1.00 63.09 127 TYR A CA 1
ATOM 998 C C . TYR A 1 127 ? 7.255 7.551 -3.589 1.00 63.09 127 TYR A C 1
ATOM 1000 O O . TYR A 1 127 ? 7.841 7.901 -2.566 1.00 63.09 127 TYR A O 1
ATOM 1008 N N . PHE A 1 128 ? 7.831 6.794 -4.517 1.00 61.94 128 PHE A N 1
ATOM 1009 C CA . PHE A 1 128 ? 9.218 6.351 -4.404 1.00 61.94 128 PHE A CA 1
ATOM 1010 C C . PHE A 1 128 ? 10.182 7.477 -4.790 1.00 61.94 128 PHE A C 1
ATOM 1012 O O . PHE A 1 128 ? 11.136 7.727 -4.062 1.00 61.94 128 PHE A O 1
ATOM 1019 N N . VAL A 1 129 ? 9.851 8.289 -5.800 1.00 62.62 129 VAL A N 1
ATOM 1020 C CA . VAL A 1 129 ? 10.659 9.462 -6.203 1.00 62.62 129 VAL A CA 1
ATOM 1021 C C . VAL A 1 129 ? 10.837 10.472 -5.059 1.00 62.62 129 VAL A C 1
ATOM 1023 O O . VAL A 1 129 ? 11.879 11.107 -4.931 1.00 62.62 129 VAL A O 1
ATOM 1026 N N . THR A 1 130 ? 9.848 10.588 -4.169 1.00 64.62 130 THR A N 1
ATOM 1027 C CA . THR A 1 130 ? 9.882 11.512 -3.020 1.00 64.62 130 THR A CA 1
ATOM 1028 C C . THR A 1 130 ? 10.666 10.979 -1.810 1.00 64.62 130 THR A C 1
ATOM 1030 O O . THR A 1 130 ? 10.728 11.663 -0.787 1.00 64.62 130 THR A O 1
ATOM 1033 N N . ARG A 1 131 ? 11.271 9.781 -1.910 1.00 70.31 131 ARG A N 1
ATOM 1034 C CA . ARG A 1 131 ? 12.101 9.114 -0.879 1.00 70.31 131 ARG A CA 1
ATOM 1035 C C . ARG A 1 131 ? 11.448 8.975 0.501 1.00 70.31 131 ARG A C 1
ATOM 1037 O O . ARG A 1 131 ? 12.126 8.877 1.517 1.00 70.31 131 ARG A O 1
ATOM 1044 N N . ILE A 1 132 ? 10.120 8.958 0.532 1.00 71.00 132 ILE A N 1
ATOM 1045 C CA . ILE A 1 132 ? 9.321 8.775 1.753 1.00 71.00 132 ILE A CA 1
ATOM 1046 C C . ILE A 1 132 ? 9.379 7.323 2.221 1.00 71.00 132 ILE A C 1
ATOM 1048 O O . ILE A 1 132 ? 9.338 7.043 3.414 1.00 71.00 132 ILE A O 1
ATOM 1052 N N . PHE A 1 133 ? 9.469 6.417 1.254 1.00 73.06 133 PHE A N 1
ATOM 1053 C CA . PHE A 1 133 ? 9.560 4.982 1.440 1.00 73.06 133 PHE A CA 1
ATOM 1054 C C . PHE A 1 133 ? 10.920 4.484 0.936 1.00 73.06 133 PHE A C 1
ATOM 1056 O O . PHE A 1 133 ? 11.540 5.156 0.094 1.00 73.06 133 PHE A O 1
ATOM 1063 N N . PRO A 1 134 ? 11.381 3.308 1.404 1.00 73.94 134 PRO A N 1
ATOM 1064 C CA . PRO A 1 134 ? 12.507 2.619 0.789 1.00 73.94 134 PRO A CA 1
ATOM 1065 C C . PRO A 1 134 ? 12.324 2.538 -0.728 1.00 73.94 134 PRO A C 1
ATOM 1067 O O . PRO A 1 134 ? 11.218 2.293 -1.215 1.00 73.94 134 PRO A O 1
ATOM 1070 N N . GLN A 1 135 ? 13.401 2.788 -1.472 1.00 77.00 135 GLN A N 1
ATOM 1071 C CA . GLN A 1 135 ? 13.356 2.699 -2.928 1.00 77.00 135 GLN A CA 1
ATOM 1072 C C . GLN A 1 135 ? 13.114 1.251 -3.352 1.00 77.00 135 GLN A C 1
ATOM 1074 O O . GLN A 1 135 ? 13.620 0.319 -2.729 1.00 77.00 135 GLN A O 1
ATOM 1079 N N . ILE A 1 136 ? 12.347 1.084 -4.424 1.00 78.38 136 ILE A N 1
ATOM 1080 C CA . ILE A 1 136 ? 12.052 -0.204 -5.051 1.00 78.38 136 ILE A CA 1
ATOM 1081 C C . ILE A 1 136 ? 12.085 -0.046 -6.570 1.00 78.38 136 ILE A C 1
ATOM 1083 O O . ILE A 1 136 ? 11.945 1.064 -7.089 1.00 78.38 136 ILE A O 1
ATOM 1087 N N . CYS A 1 137 ? 12.193 -1.156 -7.293 1.00 80.81 137 CYS A N 1
ATOM 1088 C CA . CYS A 1 137 ? 12.038 -1.160 -8.737 1.00 80.81 137 CYS A CA 1
ATOM 1089 C C . CYS A 1 137 ? 10.605 -0.762 -9.123 1.00 80.81 137 CYS A C 1
ATOM 1091 O O . CYS A 1 137 ? 9.640 -1.402 -8.711 1.00 80.81 137 CYS A O 1
ATOM 1093 N N . ASN A 1 138 ? 10.466 0.244 -9.986 1.00 75.88 138 ASN A N 1
ATOM 1094 C CA . ASN A 1 138 ? 9.184 0.756 -10.481 1.00 75.88 138 ASN A CA 1
ATOM 1095 C C . ASN A 1 138 ? 8.380 -0.241 -11.347 1.00 75.88 138 ASN A C 1
ATOM 1097 O O . ASN A 1 138 ? 7.208 -0.006 -11.647 1.00 75.88 138 ASN A O 1
ATOM 1101 N N . VAL A 1 139 ? 8.986 -1.356 -11.750 1.00 75.81 139 VAL A N 1
ATOM 1102 C CA . VAL A 1 139 ? 8.328 -2.387 -12.563 1.00 75.81 139 VAL A CA 1
ATOM 1103 C C . VAL A 1 139 ? 7.939 -3.591 -11.708 1.00 75.81 139 VAL A C 1
ATOM 1105 O O . VAL A 1 139 ? 6.759 -3.936 -11.652 1.00 75.81 139 VAL A O 1
ATOM 1108 N N . CYS A 1 140 ? 8.908 -4.211 -11.029 1.00 78.19 140 CYS A N 1
ATOM 1109 C CA . CYS A 1 140 ? 8.703 -5.467 -10.300 1.00 78.19 140 CYS A CA 1
ATOM 1110 C C . CYS A 1 140 ? 8.626 -5.320 -8.772 1.00 78.19 140 CYS A C 1
ATOM 1112 O O . CYS A 1 140 ? 8.232 -6.260 -8.093 1.00 78.19 140 CYS A O 1
ATOM 1114 N N . GLY A 1 141 ? 8.986 -4.161 -8.213 1.00 76.06 141 GLY A N 1
ATOM 1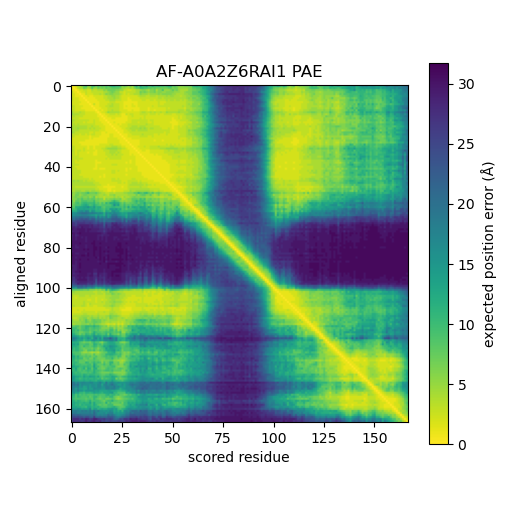115 C CA . GLY A 1 141 ? 8.863 -3.883 -6.781 1.00 76.06 141 GLY A CA 1
ATOM 1116 C C . GLY A 1 141 ? 9.949 -4.468 -5.870 1.00 76.06 141 GLY A C 1
ATOM 1117 O O . GLY A 1 141 ? 9.816 -4.351 -4.651 1.00 76.06 141 GLY A O 1
ATOM 1118 N N . ILE A 1 142 ? 11.020 -5.065 -6.409 1.00 81.19 142 ILE A N 1
ATOM 1119 C CA . ILE A 1 142 ? 12.160 -5.524 -5.593 1.00 81.19 142 ILE A CA 1
ATOM 1120 C C . ILE A 1 142 ? 12.956 -4.337 -5.037 1.00 81.19 142 ILE A C 1
ATOM 1122 O O . ILE A 1 142 ? 12.990 -3.277 -5.656 1.00 81.19 142 ILE A O 1
ATOM 1126 N N . SER A 1 143 ? 13.600 -4.506 -3.883 1.00 80.94 143 SER A N 1
ATOM 1127 C CA . SER A 1 143 ? 14.418 -3.471 -3.225 1.00 80.94 143 SER A CA 1
ATOM 1128 C C . SER A 1 143 ? 15.924 -3.623 -3.459 1.00 80.94 143 SER A C 1
ATOM 1130 O O . SER A 1 143 ? 16.700 -2.768 -3.043 1.00 80.94 143 SER A O 1
ATOM 1132 N N . GLU A 1 144 ? 16.344 -4.712 -4.098 1.00 82.25 144 GLU A N 1
ATOM 1133 C CA . GLU A 1 144 ? 17.748 -5.064 -4.320 1.00 82.25 144 GLU A CA 1
ATOM 1134 C C . GLU A 1 144 ? 18.177 -4.765 -5.760 1.00 82.25 144 GLU A C 1
ATOM 1136 O O . GLU A 1 144 ? 17.344 -4.718 -6.668 1.00 82.25 144 GLU A O 1
ATOM 1141 N N . GLY A 1 145 ? 19.482 -4.545 -5.968 1.00 81.88 145 GLY A N 1
ATOM 1142 C CA . GLY A 1 145 ? 20.047 -4.314 -7.304 1.00 81.88 145 GLY A CA 1
ATOM 1143 C C . GLY A 1 145 ? 19.469 -3.084 -8.010 1.00 81.88 145 GLY A C 1
ATOM 1144 O O . GLY A 1 145 ? 19.260 -3.104 -9.221 1.00 81.88 145 GLY A O 1
ATOM 1145 N N . LEU A 1 146 ? 19.131 -2.039 -7.246 1.00 85.06 146 LEU A N 1
ATOM 1146 C CA . LEU A 1 146 ? 18.492 -0.840 -7.779 1.00 85.06 146 LEU A CA 1
ATOM 1147 C C . LEU A 1 146 ? 19.504 0.101 -8.424 1.00 85.06 146 LEU A C 1
ATOM 1149 O O . LEU A 1 146 ? 20.428 0.592 -7.778 1.00 85.06 146 LEU A O 1
ATOM 1153 N N . ILE A 1 147 ? 19.240 0.434 -9.679 1.00 83.56 147 ILE A N 1
ATOM 1154 C CA . ILE A 1 147 ? 19.862 1.531 -10.401 1.00 83.56 147 ILE A CA 1
ATOM 1155 C C . ILE A 1 147 ? 19.118 2.803 -9.990 1.00 83.56 147 ILE A C 1
ATOM 1157 O O . ILE A 1 147 ? 17.953 3.007 -10.348 1.00 83.56 147 ILE A O 1
ATOM 1161 N N . GLN A 1 148 ? 19.778 3.632 -9.182 1.00 71.12 148 GLN A N 1
ATOM 1162 C CA . GLN A 1 148 ? 19.255 4.924 -8.749 1.00 71.12 148 GLN A CA 1
ATOM 1163 C C . GLN A 1 148 ? 19.814 6.036 -9.630 1.00 71.12 148 GLN A C 1
ATOM 1165 O O . GLN A 1 148 ? 21.022 6.260 -9.669 1.00 71.12 148 GLN A O 1
ATOM 1170 N N . VAL A 1 149 ? 18.915 6.770 -10.279 1.00 66.25 149 VAL A N 1
ATOM 1171 C CA . VAL A 1 149 ? 19.216 8.042 -10.938 1.00 66.25 149 VAL A CA 1
ATOM 1172 C C . VAL A 1 149 ? 18.539 9.150 -10.132 1.00 66.25 149 VAL A C 1
ATOM 1174 O O . VAL A 1 149 ? 17.424 8.989 -9.627 1.00 66.25 149 VAL A O 1
ATOM 1177 N N . GLU A 1 150 ? 19.248 10.255 -9.913 1.00 67.12 150 GLU A N 1
ATOM 1178 C CA . GLU A 1 150 ? 18.751 11.361 -9.097 1.00 67.12 150 GLU A CA 1
ATOM 1179 C C . GLU A 1 150 ? 17.459 11.941 -9.697 1.00 67.12 150 GLU A C 1
ATOM 1181 O O . GLU A 1 150 ? 17.401 12.244 -10.883 1.00 67.12 150 GLU A O 1
ATOM 1186 N N . ASN A 1 151 ? 16.418 12.088 -8.869 1.00 64.38 151 ASN A N 1
ATOM 1187 C CA . ASN A 1 151 ? 15.077 12.553 -9.256 1.00 64.38 151 ASN A CA 1
ATOM 1188 C C . ASN A 1 151 ? 14.301 11.656 -10.240 1.00 64.38 151 ASN A C 1
ATOM 1190 O O . ASN A 1 151 ? 13.257 12.076 -10.742 1.00 64.38 151 ASN A O 1
ATOM 1194 N N . GLU A 1 152 ? 14.736 10.414 -10.460 1.00 72.69 152 GLU A N 1
ATOM 1195 C CA . GLU A 1 152 ? 14.031 9.448 -11.305 1.00 72.69 152 GLU A CA 1
ATOM 1196 C C . GLU A 1 152 ? 13.525 8.227 -10.525 1.00 72.69 152 GLU A C 1
ATOM 1198 O O . GLU A 1 152 ? 13.847 7.988 -9.359 1.00 72.69 152 GLU A O 1
ATOM 1203 N N . LEU A 1 153 ? 12.670 7.451 -11.190 1.00 72.75 153 LEU A N 1
ATOM 1204 C CA . LEU A 1 153 ? 12.191 6.171 -10.686 1.00 72.75 153 LEU A CA 1
ATOM 1205 C C . LEU A 1 153 ? 13.336 5.158 -10.690 1.00 72.75 153 LEU A C 1
ATOM 1207 O O . LEU A 1 153 ? 14.046 5.024 -11.681 1.00 72.75 153 LEU A O 1
ATOM 1211 N N . SER A 1 154 ? 13.487 4.416 -9.595 1.00 81.62 154 SER A N 1
ATOM 1212 C CA . SER A 1 154 ? 14.489 3.352 -9.515 1.00 81.62 154 SER A CA 1
ATOM 1213 C C . SER A 1 154 ? 14.046 2.130 -10.324 1.00 81.62 154 SER A C 1
ATOM 1215 O O . SER A 1 154 ? 12.869 1.755 -10.319 1.00 81.62 154 SER A O 1
ATOM 1217 N N . TYR A 1 155 ? 14.996 1.465 -10.977 1.00 83.38 155 TYR A N 1
ATOM 1218 C CA . TYR A 1 155 ? 14.780 0.202 -11.688 1.00 83.38 155 TYR A CA 1
ATOM 1219 C C . TYR A 1 155 ? 15.781 -0.838 -11.192 1.00 83.38 155 TYR A C 1
ATOM 1221 O O . TYR A 1 155 ? 16.903 -0.477 -10.859 1.00 83.38 155 TYR A O 1
ATOM 1229 N N . CYS A 1 156 ? 15.405 -2.117 -11.140 1.00 86.69 156 CYS A N 1
ATOM 1230 C CA . CYS A 1 156 ? 16.414 -3.166 -11.023 1.00 86.69 156 CYS A CA 1
ATOM 1231 C C . CYS A 1 156 ? 17.112 -3.374 -12.370 1.00 86.69 156 CYS A C 1
ATOM 1233 O O . CYS A 1 156 ? 16.556 -3.006 -13.409 1.00 86.69 156 CYS A O 1
ATOM 1235 N N . GLU A 1 157 ? 18.296 -3.983 -12.356 1.00 86.62 157 GLU A N 1
ATOM 1236 C CA . GLU A 1 157 ? 19.091 -4.239 -13.565 1.00 86.62 157 GLU A CA 1
ATOM 1237 C C . GLU A 1 157 ? 18.291 -4.941 -14.668 1.00 86.62 157 GLU A C 1
ATOM 1239 O O . GLU A 1 157 ? 18.294 -4.492 -15.815 1.00 86.62 157 GLU A O 1
ATOM 1244 N N . GLU A 1 158 ? 17.532 -5.981 -14.311 1.00 87.06 158 GLU A N 1
ATOM 1245 C CA . GLU A 1 158 ? 16.697 -6.725 -15.257 1.00 87.06 158 GLU A CA 1
ATOM 1246 C C . GLU A 1 158 ? 15.649 -5.819 -15.909 1.00 87.06 158 GLU A C 1
ATOM 1248 O O . GLU A 1 158 ? 15.588 -5.695 -17.131 1.00 87.06 158 GLU A O 1
ATOM 1253 N N . CYS A 1 159 ? 14.840 -5.132 -15.098 1.00 84.19 159 CYS A N 1
ATOM 1254 C CA . CYS A 1 159 ? 13.773 -4.274 -15.606 1.00 84.19 159 CYS A CA 1
ATOM 1255 C C . CYS A 1 159 ? 14.322 -3.080 -16.392 1.00 84.19 159 CYS A C 1
ATOM 1257 O O . CYS A 1 159 ? 13.715 -2.680 -17.383 1.00 84.19 159 CYS A O 1
ATOM 1259 N N . HIS A 1 160 ? 15.470 -2.535 -15.984 1.00 84.31 160 HIS A N 1
ATOM 1260 C CA . HIS A 1 160 ? 16.140 -1.467 -16.711 1.00 84.31 160 HIS A CA 1
ATOM 1261 C C . HIS A 1 160 ? 16.558 -1.943 -18.108 1.00 84.31 160 HIS A C 1
ATOM 1263 O O . HIS A 1 160 ? 16.202 -1.305 -19.099 1.00 84.31 160 HIS A O 1
ATOM 1269 N N . ALA A 1 161 ? 17.207 -3.109 -18.209 1.00 83.56 161 ALA A N 1
ATOM 1270 C CA . ALA A 1 161 ? 17.628 -3.690 -19.483 1.00 83.56 161 ALA A CA 1
ATOM 1271 C C . ALA A 1 161 ? 16.453 -3.932 -20.448 1.00 83.56 161 ALA A C 1
ATOM 1273 O O . ALA A 1 161 ? 16.581 -3.657 -21.641 1.00 83.56 161 ALA A O 1
ATOM 1274 N N . TYR A 1 162 ? 15.297 -4.382 -19.944 1.00 74.56 162 TYR A N 1
ATOM 1275 C CA . TYR A 1 162 ? 14.084 -4.529 -20.758 1.00 74.56 162 TYR A CA 1
ATOM 1276 C C . TYR A 1 162 ? 13.523 -3.184 -21.235 1.00 74.56 162 TYR A C 1
ATOM 1278 O O . TYR A 1 162 ? 13.088 -3.072 -22.380 1.00 74.56 162 TYR A O 1
ATOM 1286 N N . THR A 1 163 ? 13.553 -2.144 -20.395 1.00 65.62 163 THR A N 1
ATOM 1287 C CA . THR A 1 163 ? 13.084 -0.806 -20.796 1.00 65.62 163 THR A CA 1
ATOM 1288 C C . THR A 1 163 ? 14.008 -0.119 -21.801 1.00 65.62 163 THR A C 1
ATOM 1290 O O . THR A 1 163 ? 13.524 0.612 -22.660 1.00 65.62 163 THR A O 1
ATOM 1293 N N . SER A 1 164 ? 15.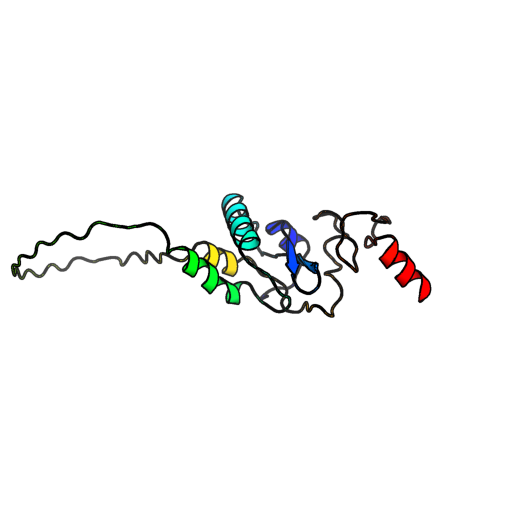319 -0.382 -21.752 1.00 60.50 164 SER A N 1
ATOM 1294 C CA . SER A 1 164 ? 16.294 0.190 -22.692 1.00 60.50 164 SER A CA 1
ATOM 1295 C C . SER A 1 164 ? 16.242 -0.430 -24.093 1.00 60.50 164 SER A C 1
ATOM 1297 O O . SER A 1 164 ? 16.757 0.170 -25.027 1.00 60.50 164 SER A O 1
ATOM 1299 N N . GLN A 1 165 ? 15.632 -1.608 -24.262 1.00 56.78 165 GLN A N 1
ATOM 1300 C CA . GLN A 1 165 ? 15.526 -2.292 -25.561 1.00 56.78 165 GLN A CA 1
ATOM 1301 C C . GLN A 1 165 ? 14.370 -1.785 -26.441 1.00 56.78 165 GLN A C 1
ATOM 1303 O O . GLN A 1 165 ? 14.288 -2.166 -27.605 1.00 56.78 165 GLN A O 1
ATOM 1308 N N . CYS A 1 166 ? 13.476 -0.947 -25.905 1.00 45.72 166 CYS A N 1
ATOM 1309 C CA . CYS A 1 166 ? 12.333 -0.383 -26.638 1.00 45.72 166 CYS A CA 1
ATOM 1310 C C . CYS A 1 166 ? 12.486 1.113 -26.983 1.00 45.72 166 CYS A C 1
ATOM 1312 O O . CYS A 1 166 ? 11.498 1.722 -27.396 1.00 45.72 166 CYS A O 1
ATOM 1314 N N . ASN A 1 167 ? 13.680 1.693 -26.805 1.00 42.28 167 ASN A N 1
ATOM 1315 C CA . ASN A 1 167 ? 14.008 3.065 -27.216 1.00 42.28 167 ASN A CA 1
ATOM 1316 C C . ASN A 1 167 ? 14.870 3.081 -28.478 1.00 42.28 167 ASN A C 1
ATOM 1318 O O . ASN A 1 167 ? 15.837 2.289 -28.533 1.00 42.28 167 ASN A O 1
#

Mean predicted aligned error: 14.29 Å

Radius of gyration: 23.86 Å; Cα contacts (8 Å, |Δi|>4): 203; chains: 1; bounding box: 62×40×69 Å

pLDDT: mean 73.72, std 16.88, range [35.66, 94.19]

Foldseek 3Di:
DPDDDDLVQLLLQLDWAAAPVQRAIFGKGFPHRDDPVLNVVVVVVRVVDHDHALDKVLNVLVVLVVPPDDDDPDDDDDDDDDDDDDDDDDDDDPPPPPVPDDSSNVSSVGIITDSVDHSPDWHPQPHLLVVSHQAAARHRGHNPQWDDDNSHHIHHPVRVVVVVVVD

Sequence (167 aa):
MDFSPTAQYGKNVRTIVKCVECNKPHVLYAHHKISEEEFCLLQSFLESIEYTCSVTFKGLSGLSSFRKESDVDINDDDKKENNDGDTDINGDNEKENNNGSDPVAELFKIVQINKKHTCTLAIEKPYFVTRIFPQICNVCGISEGLIQVENELSYCEECHAYTSQCN